Protein AF-A0A3D5Y6K0-F1 (afdb_monomer)

Structure (mmCIF, N/CA/C/O backbone):
data_AF-A0A3D5Y6K0-F1
#
_entry.id   AF-A0A3D5Y6K0-F1
#
loop_
_atom_site.group_PDB
_atom_site.id
_atom_site.type_symbol
_atom_site.label_atom_id
_atom_site.label_alt_id
_atom_site.label_comp_id
_atom_site.label_asym_id
_atom_site.label_entity_id
_atom_site.label_seq_id
_atom_site.pdbx_PDB_ins_code
_atom_site.Cartn_x
_atom_site.Cartn_y
_atom_site.Cartn_z
_atom_site.occupancy
_atom_site.B_iso_or_equiv
_atom_site.auth_seq_id
_atom_site.auth_comp_id
_atom_site.auth_asym_id
_atom_site.auth_atom_id
_atom_site.pdbx_PDB_model_num
ATOM 1 N N . MET A 1 1 ? 0.115 -6.697 17.356 1.00 50.34 1 MET A N 1
ATOM 2 C CA . MET A 1 1 ? 1.087 -5.634 17.021 1.00 50.34 1 MET A CA 1
ATOM 3 C C . ME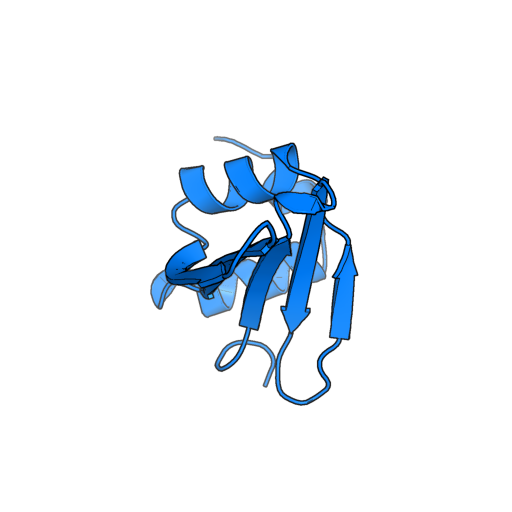T A 1 1 ? 1.202 -5.517 15.496 1.00 50.34 1 MET A C 1
ATOM 5 O O . MET A 1 1 ? 2.150 -6.030 14.929 1.00 50.34 1 MET A O 1
ATOM 9 N N . TYR A 1 2 ? 0.220 -4.901 14.823 1.00 50.50 2 TYR A N 1
ATOM 10 C CA . TYR A 1 2 ? 0.150 -4.831 13.344 1.00 50.50 2 TYR A CA 1
ATOM 11 C C . TYR A 1 2 ? 0.499 -3.443 12.762 1.00 50.50 2 TYR A C 1
ATOM 13 O O . TYR A 1 2 ? 0.334 -3.239 11.570 1.00 50.50 2 TYR A O 1
ATOM 21 N N . GLY A 1 3 ? 0.935 -2.483 13.593 1.00 48.12 3 GLY A N 1
ATOM 22 C CA . GLY A 1 3 ? 1.034 -1.068 13.192 1.00 48.12 3 GLY A CA 1
ATOM 23 C C . GLY A 1 3 ? 2.439 -0.463 13.121 1.00 48.12 3 GLY A C 1
ATOM 24 O O . GLY A 1 3 ? 2.621 0.483 12.374 1.00 48.12 3 GLY A O 1
ATOM 25 N N . LYS A 1 4 ? 3.437 -0.984 13.853 1.00 59.66 4 LYS A N 1
ATOM 26 C CA . LYS A 1 4 ? 4.759 -0.325 13.927 1.00 59.66 4 LYS A CA 1
ATOM 27 C C . LYS A 1 4 ? 5.654 -0.537 12.698 1.00 59.66 4 LYS A C 1
ATOM 29 O O . LYS A 1 4 ? 6.522 0.288 12.469 1.00 59.66 4 LYS A O 1
ATOM 34 N N . ASN A 1 5 ? 5.431 -1.608 11.931 1.00 68.75 5 ASN A N 1
ATOM 35 C CA . ASN A 1 5 ? 6.291 -2.017 10.811 1.00 68.75 5 ASN A CA 1
ATOM 36 C C . ASN A 1 5 ? 5.436 -2.407 9.596 1.00 68.75 5 ASN A C 1
ATOM 38 O O . ASN A 1 5 ? 5.549 -3.525 9.096 1.00 68.75 5 ASN A O 1
ATOM 42 N N . ALA A 1 6 ? 4.458 -1.581 9.236 1.00 77.25 6 ALA A N 1
ATOM 43 C CA . ALA A 1 6 ? 3.702 -1.808 8.014 1.00 77.25 6 ALA A CA 1
ATOM 44 C C . ALA A 1 6 ? 4.219 -0.874 6.920 1.00 77.25 6 ALA A C 1
ATOM 46 O O . ALA A 1 6 ? 4.352 0.331 7.138 1.00 77.25 6 ALA A O 1
ATOM 47 N N . GLU A 1 7 ? 4.536 -1.470 5.780 1.00 86.25 7 GLU A N 1
ATOM 48 C CA . GLU A 1 7 ? 5.203 -0.833 4.650 1.00 86.25 7 GLU A CA 1
ATOM 49 C C . GLU A 1 7 ? 4.507 -1.253 3.356 1.00 86.25 7 GLU A C 1
ATOM 51 O O . GLU A 1 7 ? 4.053 -2.391 3.225 1.00 86.25 7 GLU A O 1
ATOM 56 N N . VAL A 1 8 ? 4.392 -0.326 2.414 1.00 87.56 8 VAL A N 1
ATOM 57 C CA . VAL A 1 8 ? 3.945 -0.605 1.052 1.00 87.56 8 VAL A CA 1
ATOM 58 C C . VAL A 1 8 ? 5.160 -0.525 0.150 1.00 87.56 8 VAL A C 1
ATOM 60 O O . VAL A 1 8 ? 5.815 0.508 0.085 1.00 87.56 8 VAL A O 1
ATOM 63 N N . VAL A 1 9 ? 5.458 -1.614 -0.540 1.00 89.00 9 VAL A N 1
ATOM 64 C CA . VAL A 1 9 ? 6.523 -1.684 -1.536 1.00 89.00 9 VAL A CA 1
ATOM 65 C C . VAL A 1 9 ? 5.874 -1.703 -2.910 1.00 89.00 9 VAL A C 1
ATOM 67 O O . VAL A 1 9 ? 5.012 -2.541 -3.178 1.00 89.00 9 VAL A O 1
ATOM 70 N N . ILE A 1 10 ? 6.286 -0.771 -3.758 1.00 89.62 10 ILE A N 1
ATOM 71 C CA . ILE A 1 10 ? 5.912 -0.687 -5.164 1.00 89.62 10 ILE A CA 1
ATOM 72 C C . ILE A 1 10 ? 7.146 -1.061 -5.978 1.00 89.62 10 ILE A C 1
ATOM 74 O O . ILE A 1 10 ? 8.162 -0.370 -5.908 1.00 89.62 10 ILE A O 1
ATOM 78 N N . ASP A 1 11 ? 7.059 -2.141 -6.741 1.00 88.19 11 ASP A N 1
ATOM 79 C CA . ASP A 1 11 ? 8.038 -2.500 -7.763 1.00 88.19 11 ASP A CA 1
ATOM 80 C C . ASP A 1 11 ? 7.541 -1.932 -9.096 1.00 88.19 11 ASP A C 1
ATOM 82 O O . ASP A 1 11 ? 6.655 -2.495 -9.739 1.00 88.19 11 ASP A O 1
ATOM 86 N N . ILE A 1 12 ? 8.070 -0.768 -9.477 1.00 85.25 12 ILE A N 1
ATOM 87 C CA . ILE A 1 12 ? 7.636 -0.031 -10.672 1.00 85.25 12 ILE A CA 1
ATOM 88 C C . ILE A 1 12 ? 8.066 -0.776 -11.934 1.00 85.25 12 ILE A C 1
ATOM 90 O O . ILE A 1 12 ? 7.330 -0.803 -12.917 1.00 85.25 12 ILE A O 1
ATOM 94 N N . SER A 1 13 ? 9.218 -1.445 -11.890 1.00 85.25 13 SER A N 1
ATOM 95 C CA . SER A 1 13 ? 9.707 -2.257 -13.004 1.00 85.25 13 SER A CA 1
ATOM 96 C C . SER A 1 13 ? 8.834 -3.484 -13.281 1.00 85.25 13 SER A C 1
ATOM 98 O O . SER A 1 13 ? 8.829 -3.969 -14.414 1.00 85.25 13 SER A O 1
ATOM 100 N N . LYS A 1 14 ? 8.109 -3.998 -12.277 1.00 84.88 14 LYS A N 1
ATOM 101 C CA . LYS A 1 14 ? 7.188 -5.141 -12.418 1.00 84.88 14 LYS A CA 1
ATOM 102 C C . LYS A 1 14 ? 5.704 -4.778 -12.385 1.00 84.88 14 LYS A C 1
ATOM 104 O O . LYS A 1 14 ? 4.877 -5.663 -12.577 1.00 84.88 14 LYS A O 1
ATOM 109 N N . GLU A 1 15 ? 5.372 -3.510 -12.161 1.00 86.44 15 GLU A N 1
ATOM 110 C CA . GLU A 1 15 ? 4.000 -3.035 -11.946 1.00 86.44 15 GLU A CA 1
ATOM 111 C C . GLU A 1 15 ? 3.293 -3.753 -10.773 1.00 86.44 15 GLU A C 1
ATOM 113 O O . GLU A 1 15 ? 2.090 -4.023 -10.813 1.00 86.44 15 GLU A O 1
ATOM 118 N N . GLU A 1 16 ? 4.035 -4.068 -9.706 1.00 87.19 16 GLU A N 1
ATOM 119 C CA . GLU A 1 16 ? 3.520 -4.802 -8.544 1.00 87.19 16 GLU A CA 1
ATOM 120 C C . GLU A 1 16 ? 3.495 -3.936 -7.281 1.00 87.19 16 GLU A C 1
ATOM 122 O O . GLU A 1 16 ? 4.477 -3.286 -6.925 1.00 87.19 16 GLU A O 1
ATOM 127 N N . CYS A 1 17 ? 2.382 -3.988 -6.543 1.00 87.81 17 CYS A N 1
ATOM 128 C CA . CYS A 1 17 ? 2.224 -3.288 -5.270 1.00 87.81 17 CYS A CA 1
ATOM 129 C C . CYS A 1 17 ? 1.937 -4.277 -4.136 1.00 87.81 17 CYS A C 1
ATOM 131 O O . CYS A 1 17 ? 1.010 -5.094 -4.197 1.00 87.81 17 CYS A O 1
ATOM 133 N N . HIS A 1 18 ? 2.699 -4.176 -3.051 1.00 88.06 18 HIS A N 1
ATOM 134 C CA . HIS A 1 18 ? 2.600 -5.079 -1.911 1.00 88.06 18 HIS A CA 1
ATOM 135 C C . HIS A 1 18 ? 2.569 -4.321 -0.592 1.00 88.06 18 HIS A C 1
ATOM 137 O O . HIS A 1 18 ? 3.487 -3.578 -0.271 1.00 88.06 18 HIS A O 1
ATOM 143 N N . LEU A 1 19 ? 1.542 -4.569 0.217 1.00 85.06 19 LEU A N 1
ATOM 144 C CA . LEU A 1 19 ? 1.477 -4.134 1.608 1.00 85.06 19 LEU A CA 1
ATOM 145 C C . LEU A 1 19 ? 1.978 -5.257 2.515 1.00 85.06 19 LEU A C 1
ATOM 147 O O . LEU A 1 19 ? 1.391 -6.340 2.555 1.00 85.06 19 LEU A O 1
ATOM 151 N N . PHE A 1 20 ? 3.027 -4.980 3.280 1.00 85.12 20 PHE A N 1
ATOM 152 C CA . PHE A 1 20 ? 3.560 -5.859 4.309 1.00 85.12 20 PHE A CA 1
ATOM 153 C C . PHE A 1 20 ? 3.110 -5.379 5.683 1.00 85.12 20 PHE A C 1
ATOM 155 O O . PHE A 1 20 ? 3.226 -4.202 6.011 1.00 85.12 20 PHE A O 1
ATOM 162 N N . LEU A 1 21 ? 2.592 -6.295 6.503 1.00 78.00 21 LEU A N 1
ATOM 163 C CA . LEU A 1 21 ? 2.039 -5.967 7.817 1.00 78.00 21 LEU A CA 1
ATOM 164 C C . LEU A 1 21 ? 2.811 -6.628 8.956 1.00 78.00 21 LEU A C 1
ATOM 166 O O . LEU A 1 21 ? 2.640 -7.817 9.239 1.00 78.00 21 LEU A O 1
ATOM 170 N N . GLY A 1 22 ? 3.579 -5.821 9.690 1.00 68.75 22 GLY A N 1
ATOM 171 C CA . GLY A 1 22 ? 4.213 -6.234 10.938 1.00 68.75 22 GLY A CA 1
ATOM 172 C C . GLY A 1 22 ? 5.275 -7.327 10.768 1.00 68.75 22 GLY A C 1
ATOM 173 O O . GLY A 1 22 ? 5.747 -7.622 9.677 1.00 68.75 22 GLY A O 1
ATOM 174 N N . ILE A 1 23 ? 5.650 -7.953 11.888 1.00 61.66 23 ILE A N 1
ATOM 175 C CA . ILE A 1 23 ? 6.785 -8.895 11.970 1.00 61.66 23 ILE A CA 1
ATOM 176 C C . ILE A 1 23 ? 6.532 -10.178 11.158 1.00 61.66 23 ILE A C 1
ATOM 178 O O . ILE A 1 23 ? 7.463 -10.765 10.619 1.00 61.66 23 ILE A O 1
ATOM 182 N N . ASN A 1 24 ? 5.266 -10.583 11.017 1.00 63.88 24 ASN A N 1
ATOM 183 C CA . ASN A 1 24 ? 4.890 -11.770 10.247 1.00 63.88 24 ASN A CA 1
ATOM 184 C C . ASN A 1 24 ? 4.948 -11.551 8.729 1.00 63.88 24 ASN A C 1
ATOM 186 O O . ASN A 1 24 ? 4.669 -12.495 7.994 1.00 63.88 24 ASN A O 1
ATOM 190 N N . ARG A 1 25 ? 5.260 -10.326 8.266 1.00 66.75 25 ARG A N 1
ATOM 191 C CA . ARG A 1 25 ? 5.299 -9.941 6.847 1.00 66.75 25 ARG A CA 1
ATOM 192 C C . ARG A 1 25 ? 4.100 -10.482 6.071 1.00 66.75 25 ARG A C 1
ATOM 194 O O . ARG A 1 25 ? 4.251 -11.011 4.976 1.00 66.75 25 ARG A O 1
ATOM 201 N N . THR A 1 26 ? 2.901 -10.380 6.652 1.00 73.56 26 THR A N 1
ATOM 202 C CA . THR A 1 26 ? 1.686 -10.734 5.918 1.00 73.56 26 THR A CA 1
ATOM 203 C C . THR A 1 26 ? 1.621 -9.832 4.698 1.00 73.56 26 THR A C 1
ATOM 205 O O . THR A 1 26 ? 1.486 -8.619 4.850 1.00 73.56 26 THR A O 1
ATOM 208 N N . GLN A 1 27 ? 1.779 -10.438 3.525 1.00 79.94 27 GLN A N 1
ATOM 209 C CA . GLN A 1 27 ? 1.793 -9.754 2.246 1.00 79.94 27 GLN A CA 1
ATOM 210 C C . GLN A 1 27 ? 0.371 -9.691 1.707 1.00 79.94 27 GLN A C 1
ATOM 212 O O . GLN A 1 27 ? -0.339 -10.697 1.646 1.00 79.94 27 GLN A O 1
ATOM 217 N N . ILE A 1 28 ? -0.038 -8.495 1.314 1.00 82.88 28 ILE A N 1
ATOM 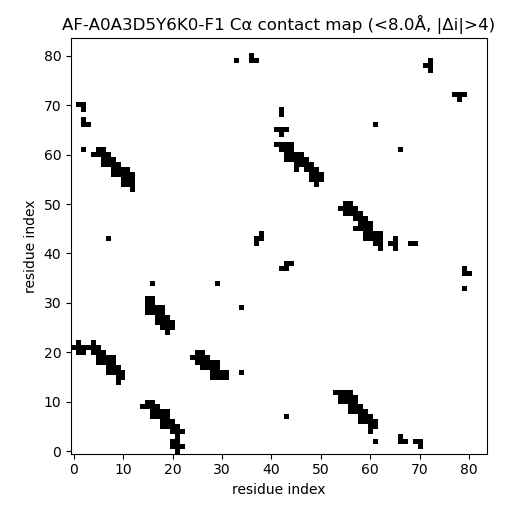218 C CA . ILE A 1 28 ? -1.299 -8.246 0.635 1.00 82.88 28 ILE A CA 1
ATOM 219 C C . ILE A 1 28 ? -0.958 -7.576 -0.686 1.00 82.88 28 ILE A C 1
ATOM 221 O O . ILE A 1 28 ? -0.380 -6.491 -0.693 1.00 82.88 28 ILE A O 1
ATOM 225 N N . SER A 1 29 ? -1.320 -8.213 -1.797 1.00 85.12 29 SER A N 1
ATOM 226 C CA . SER A 1 29 ? -1.259 -7.560 -3.102 1.00 85.12 29 SER A CA 1
ATOM 227 C C . SER A 1 29 ? -2.289 -6.438 -3.150 1.00 85.12 29 SER A C 1
ATOM 229 O O . SER A 1 29 ? -3.457 -6.640 -2.793 1.00 85.12 29 SER A O 1
ATOM 231 N N . LEU A 1 30 ? -1.824 -5.268 -3.562 1.00 84.06 30 LEU A N 1
ATOM 232 C CA . LEU A 1 30 ? -2.629 -4.085 -3.801 1.00 84.06 30 LEU A CA 1
ATOM 233 C C . LEU A 1 30 ? -2.592 -3.750 -5.288 1.00 84.06 30 LEU A C 1
ATOM 235 O O . LEU A 1 30 ? -1.653 -4.096 -5.999 1.00 84.06 30 LEU A O 1
ATOM 239 N N . SER A 1 31 ? -3.620 -3.053 -5.736 1.00 86.69 31 SER A N 1
ATOM 240 C CA . SER A 1 31 ? -3.660 -2.412 -7.049 1.00 86.69 31 SER A CA 1
ATOM 241 C C . SER A 1 31 ? -3.023 -1.019 -6.956 1.00 86.69 31 SER A C 1
ATOM 243 O O . SER A 1 31 ? -3.047 -0.413 -5.883 1.00 86.69 31 SER A O 1
ATOM 245 N N . TYR A 1 32 ? -2.517 -0.461 -8.061 1.00 85.06 32 TYR A N 1
ATOM 246 C CA . 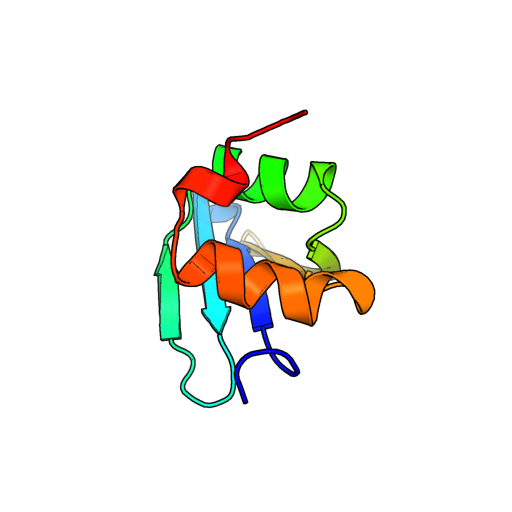TYR A 1 32 ? -2.024 0.927 -8.073 1.00 85.06 32 TYR A CA 1
ATOM 247 C C . TYR A 1 32 ? -3.081 1.934 -7.600 1.00 85.06 32 TYR A C 1
ATOM 249 O O . TYR A 1 32 ? -2.757 2.797 -6.793 1.00 85.06 32 TYR A O 1
ATOM 257 N N . ASP A 1 33 ? -4.351 1.773 -7.989 1.00 86.06 33 ASP A N 1
ATOM 258 C CA . ASP A 1 33 ? -5.452 2.615 -7.494 1.00 86.06 33 ASP A CA 1
ATOM 259 C C . ASP A 1 33 ? -5.626 2.552 -5.967 1.00 86.06 33 ASP A C 1
ATOM 261 O O . ASP A 1 33 ? -5.938 3.554 -5.323 1.00 86.06 33 ASP A O 1
ATOM 265 N N . GLU A 1 34 ? -5.418 1.378 -5.357 1.00 84.50 34 GLU A N 1
ATOM 266 C CA . GLU A 1 34 ? -5.498 1.224 -3.899 1.00 84.50 34 GLU A CA 1
ATOM 267 C C . GLU A 1 34 ? -4.333 1.942 -3.213 1.00 84.50 34 GLU A C 1
ATOM 269 O O . GLU A 1 34 ? -4.522 2.559 -2.165 1.00 84.50 34 GLU A O 1
ATOM 274 N N . VAL A 1 35 ? -3.141 1.894 -3.811 1.00 85.62 35 VAL A N 1
ATOM 275 C CA . VAL A 1 35 ? -1.965 2.617 -3.319 1.00 85.62 35 VAL A CA 1
ATOM 276 C C . VAL A 1 35 ? -2.143 4.125 -3.462 1.00 85.62 35 VAL A C 1
ATOM 278 O O . VAL A 1 35 ? -1.897 4.855 -2.505 1.00 85.62 35 VAL A O 1
ATOM 2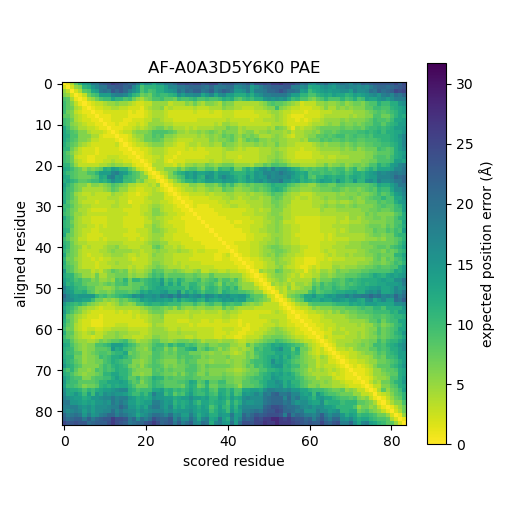81 N N . ASP A 1 36 ? -2.651 4.596 -4.596 1.00 86.19 36 ASP A N 1
ATOM 282 C CA . ASP A 1 36 ? -2.953 6.011 -4.815 1.00 86.19 36 ASP A CA 1
ATOM 283 C C . ASP A 1 36 ? -4.004 6.514 -3.812 1.00 86.19 36 ASP A C 1
ATOM 285 O O . ASP A 1 36 ? -3.859 7.580 -3.214 1.00 86.19 36 ASP A O 1
ATOM 289 N N . CYS A 1 37 ? -5.020 5.696 -3.510 1.00 84.44 37 CYS A N 1
ATOM 290 C CA . CYS A 1 37 ? -5.970 5.987 -2.438 1.00 84.44 37 CYS A CA 1
ATOM 291 C C . CYS A 1 37 ? -5.286 6.091 -1.068 1.00 84.44 37 CYS A C 1
ATOM 293 O O . CYS A 1 37 ? -5.615 6.996 -0.300 1.00 84.44 37 CYS A O 1
ATOM 295 N N . LEU A 1 38 ? -4.347 5.197 -0.745 1.00 85.12 38 LEU A N 1
ATOM 296 C CA . LEU A 1 38 ? -3.593 5.250 0.513 1.00 85.12 38 LEU A CA 1
ATOM 297 C C . LEU A 1 38 ? -2.752 6.533 0.619 1.00 85.12 38 LEU A C 1
ATOM 299 O O . LEU A 1 38 ? -2.714 7.135 1.692 1.00 85.12 38 LEU A O 1
ATOM 303 N N . ILE A 1 39 ? -2.123 6.966 -0.476 1.00 86.62 39 ILE A N 1
ATOM 304 C CA . ILE A 1 39 ? -1.330 8.203 -0.538 1.00 86.62 39 ILE A CA 1
ATOM 305 C C . ILE A 1 39 ? -2.242 9.426 -0.380 1.00 86.62 39 ILE A C 1
ATOM 307 O O . ILE A 1 39 ? -2.019 10.251 0.502 1.00 86.62 39 ILE A O 1
ATOM 311 N N . ASN A 1 40 ? -3.317 9.513 -1.170 1.00 86.00 40 ASN A N 1
A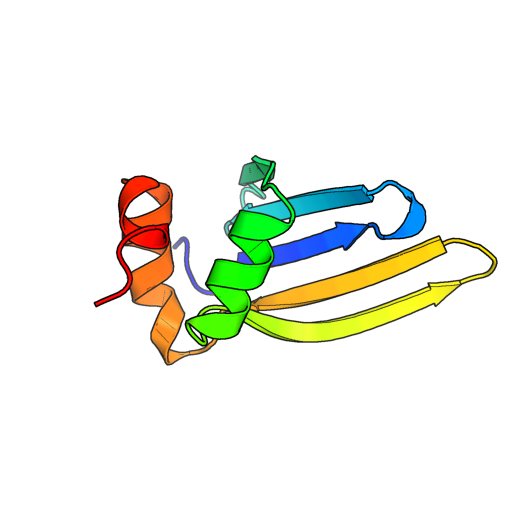TOM 312 C CA . ASN A 1 40 ? -4.261 10.637 -1.136 1.00 86.00 40 ASN A CA 1
ATOM 313 C C . ASN A 1 40 ? -4.964 10.807 0.217 1.00 86.00 40 ASN A C 1
ATOM 315 O O . ASN A 1 40 ? -5.380 11.909 0.560 1.00 86.00 40 ASN A O 1
ATOM 319 N N . ASN A 1 41 ? -5.134 9.720 0.972 1.00 82.12 41 ASN A N 1
ATOM 320 C CA . ASN A 1 41 ? -5.726 9.749 2.310 1.00 82.12 41 ASN A CA 1
ATOM 321 C C . ASN A 1 41 ? -4.692 9.965 3.430 1.00 82.12 41 ASN A C 1
ATOM 323 O O . ASN A 1 41 ? -5.045 9.803 4.605 1.00 82.12 41 ASN A O 1
ATOM 327 N N . GLU A 1 42 ? -3.435 10.263 3.077 1.00 85.06 42 GLU A N 1
ATOM 328 C CA . GLU A 1 42 ? -2.307 10.456 3.999 1.00 85.06 42 GLU A CA 1
ATOM 329 C C . GLU A 1 42 ? -2.098 9.242 4.928 1.00 85.06 42 GLU A C 1
ATOM 331 O O . GLU A 1 42 ? -1.686 9.355 6.089 1.00 85.06 42 GLU A O 1
ATOM 336 N N . ILE A 1 43 ? -2.425 8.046 4.421 1.00 84.56 43 ILE A N 1
ATOM 337 C CA . ILE A 1 43 ? -2.299 6.780 5.151 1.00 84.56 43 ILE A CA 1
ATOM 338 C C . ILE A 1 43 ? -0.865 6.272 5.095 1.00 84.56 43 ILE A C 1
ATOM 340 O O . ILE A 1 43 ? -0.340 5.795 6.105 1.00 84.56 43 ILE A O 1
ATOM 344 N N . ILE A 1 44 ? -0.247 6.393 3.923 1.00 86.69 44 ILE A N 1
ATOM 345 C CA . ILE A 1 44 ? 1.154 6.063 3.692 1.00 86.69 44 ILE A CA 1
ATOM 346 C C . ILE A 1 44 ? 1.913 7.293 3.196 1.00 86.69 44 ILE A C 1
ATOM 348 O O . ILE A 1 44 ? 1.366 8.117 2.468 1.00 86.69 44 ILE A O 1
ATOM 352 N N . GLU A 1 45 ? 3.181 7.392 3.571 1.00 88.94 45 GLU A N 1
ATOM 353 C CA . GLU A 1 45 ? 4.126 8.407 3.107 1.00 88.94 45 GLU A CA 1
ATOM 354 C C . GLU A 1 45 ? 5.365 7.722 2.523 1.00 88.94 45 GLU A C 1
ATOM 356 O O . GLU A 1 45 ? 5.727 6.622 2.949 1.00 88.94 45 GLU A O 1
ATOM 361 N N . LEU A 1 46 ? 6.003 8.352 1.536 1.00 89.44 46 LEU A N 1
ATOM 362 C CA . LEU A 1 46 ? 7.228 7.826 0.939 1.00 89.44 46 LEU A CA 1
ATOM 363 C C . LEU A 1 46 ? 8.341 7.819 1.996 1.00 89.44 46 LEU A C 1
ATOM 365 O O . LEU A 1 46 ? 8.667 8.864 2.554 1.00 89.44 46 LEU A O 1
ATOM 369 N N . ASP A 1 47 ? 8.917 6.649 2.260 1.00 88.19 47 ASP A N 1
ATOM 370 C CA . ASP A 1 47 ? 10.028 6.491 3.202 1.00 88.19 47 ASP A CA 1
ATOM 371 C C . ASP A 1 47 ? 11.364 6.459 2.458 1.00 88.19 47 ASP A C 1
ATOM 373 O O . ASP A 1 47 ? 12.284 7.217 2.763 1.00 88.19 47 ASP A O 1
ATOM 377 N N . SER A 1 48 ? 11.459 5.603 1.441 1.00 86.06 48 SER A N 1
ATOM 378 C CA . SER A 1 48 ? 12.678 5.407 0.665 1.00 86.06 48 SER A CA 1
ATOM 379 C C . SER A 1 48 ? 12.367 4.937 -0.754 1.00 86.06 48 SER A C 1
ATOM 381 O O . SER A 1 48 ? 11.310 4.386 -1.040 1.00 86.06 48 SER A O 1
ATOM 383 N N . GLY A 1 49 ? 13.291 5.184 -1.675 1.00 86.19 49 GLY A N 1
ATOM 384 C CA . GLY A 1 49 ? 13.213 4.707 -3.051 1.00 86.19 49 GLY A CA 1
ATOM 385 C C . GLY A 1 49 ? 14.585 4.237 -3.501 1.00 86.19 49 GLY A C 1
ATOM 386 O O . GLY A 1 49 ? 15.607 4.735 -3.027 1.00 86.19 49 GLY A O 1
ATOM 387 N N . SER A 1 50 ? 14.621 3.247 -4.378 1.00 84.00 50 SER A N 1
ATOM 388 C CA . SER A 1 50 ? 15.847 2.739 -4.984 1.00 84.00 50 SER A CA 1
ATOM 389 C C . SER A 1 50 ? 15.646 2.638 -6.483 1.00 84.00 50 SER A C 1
ATOM 391 O O . SER A 1 50 ? 14.627 2.135 -6.944 1.00 84.00 50 SER A O 1
ATOM 393 N N . ASN A 1 51 ? 16.617 3.149 -7.228 1.00 83.69 51 ASN A N 1
ATOM 394 C CA . ASN A 1 51 ? 16.681 3.039 -8.676 1.00 83.69 51 ASN A CA 1
ATOM 395 C C . ASN A 1 51 ? 18.070 2.484 -9.005 1.00 83.69 51 ASN A C 1
ATOM 397 O O . ASN A 1 51 ? 19.040 3.229 -9.149 1.00 83.69 51 ASN A O 1
ATOM 401 N N . GLU A 1 52 ? 18.173 1.158 -8.970 1.00 79.94 52 GLU A N 1
ATOM 402 C CA . GLU A 1 52 ? 19.351 0.425 -9.440 1.00 79.94 52 GLU A CA 1
ATOM 403 C C . GLU A 1 52 ? 19.142 0.083 -10.920 1.00 79.94 52 GLU A C 1
ATOM 405 O O . GLU A 1 52 ? 18.004 0.044 -11.365 1.00 79.94 52 GLU A O 1
ATOM 410 N N . GLU A 1 53 ? 20.206 -0.121 -11.704 1.00 73.00 53 GLU A N 1
ATOM 411 C CA . GLU A 1 53 ? 20.167 -0.258 -13.176 1.00 73.00 53 GLU A CA 1
ATOM 412 C C . GLU A 1 53 ? 18.978 -1.093 -13.722 1.00 73.00 53 GLU A C 1
ATOM 414 O O . GLU A 1 53 ? 19.054 -2.314 -13.848 1.00 73.00 53 GLU A O 1
ATOM 419 N N . GLY A 1 54 ? 17.874 -0.418 -14.080 1.00 74.62 54 GLY A N 1
ATOM 420 C CA . GLY A 1 54 ? 16.654 -1.023 -14.642 1.00 74.62 54 GLY A CA 1
ATOM 421 C C . GLY A 1 54 ? 15.616 -1.538 -13.630 1.00 74.62 54 GLY A C 1
ATOM 422 O O . GLY A 1 54 ? 14.575 -2.059 -14.038 1.00 74.62 54 GLY A O 1
ATOM 423 N N . HIS A 1 55 ? 15.860 -1.384 -12.331 1.00 83.00 55 HIS A N 1
ATOM 424 C CA . HIS A 1 55 ? 14.972 -1.794 -11.250 1.00 83.00 55 HIS A CA 1
ATOM 425 C C . HIS A 1 55 ? 14.621 -0.605 -10.351 1.00 83.00 55 HIS A C 1
ATOM 427 O O . HIS A 1 55 ? 15.428 -0.169 -9.525 1.00 83.00 55 HIS A O 1
ATOM 433 N N . GLU A 1 56 ? 13.400 -0.094 -10.505 1.00 88.44 56 GLU A N 1
ATOM 434 C CA . GLU A 1 56 ? 12.883 0.990 -9.678 1.00 88.44 56 GLU A CA 1
ATOM 435 C C . GLU A 1 56 ? 11.894 0.454 -8.641 1.00 88.44 56 GLU A C 1
ATOM 437 O O . GLU A 1 56 ? 10.872 -0.152 -8.971 1.00 88.44 56 GLU A O 1
ATOM 442 N N . THR A 1 57 ? 12.202 0.705 -7.372 1.00 89.81 57 THR A N 1
ATOM 443 C CA . THR A 1 57 ? 11.389 0.291 -6.231 1.00 89.81 57 THR A CA 1
ATOM 444 C C . THR A 1 57 ? 11.121 1.493 -5.334 1.00 89.81 57 THR A C 1
ATOM 446 O O . THR A 1 57 ? 12.039 2.240 -4.991 1.00 89.81 57 THR A O 1
ATOM 449 N N . GLN A 1 58 ? 9.879 1.663 -4.895 1.00 91.38 58 GLN A N 1
ATOM 450 C CA . GLN A 1 58 ? 9.494 2.675 -3.914 1.00 91.38 58 GLN A CA 1
ATOM 451 C C . GLN A 1 58 ? 8.934 2.005 -2.665 1.00 91.38 58 GLN A C 1
ATOM 453 O O . GLN A 1 58 ? 8.127 1.082 -2.745 1.00 91.38 58 GLN A O 1
ATOM 458 N N . VAL A 1 59 ? 9.368 2.475 -1.503 1.00 89.31 59 VAL A N 1
ATOM 459 C CA . VAL A 1 59 ? 8.948 1.983 -0.196 1.00 89.31 59 VAL A CA 1
ATOM 460 C C . VAL A 1 59 ? 8.254 3.117 0.538 1.00 89.31 59 VAL A C 1
ATOM 462 O O . VAL A 1 59 ? 8.815 4.187 0.774 1.00 89.31 59 VAL A O 1
ATOM 465 N N . TYR A 1 60 ? 7.017 2.859 0.920 1.00 89.62 60 TYR A N 1
ATOM 466 C CA . TYR A 1 60 ? 6.181 3.757 1.689 1.00 89.62 60 TYR A CA 1
ATOM 467 C C . TYR A 1 60 ? 5.964 3.172 3.076 1.00 89.62 60 TYR A C 1
ATOM 469 O O . TYR A 1 60 ? 5.765 1.968 3.235 1.00 89.62 60 TYR A O 1
ATOM 477 N N . ARG A 1 61 ? 5.938 4.028 4.091 1.00 87.75 61 ARG A N 1
ATOM 478 C CA . ARG A 1 61 ? 5.599 3.649 5.464 1.00 87.75 61 ARG A CA 1
ATOM 479 C C . ARG A 1 61 ? 4.237 4.193 5.847 1.00 87.75 61 ARG A C 1
ATOM 481 O O . ARG A 1 61 ? 3.774 5.178 5.280 1.00 87.75 61 ARG A O 1
ATOM 488 N N . LEU A 1 62 ? 3.607 3.591 6.849 1.00 85.19 62 LEU A N 1
ATOM 489 C CA . LEU A 1 62 ? 2.433 4.204 7.467 1.00 85.19 62 LEU A CA 1
ATOM 490 C C . LEU A 1 62 ? 2.797 5.497 8.190 1.00 85.19 62 LEU A C 1
ATOM 492 O O . LEU A 1 62 ? 3.758 5.529 8.962 1.00 85.19 62 LEU A O 1
ATOM 496 N N . THR A 1 63 ? 1.948 6.506 8.028 1.00 82.38 63 THR A N 1
ATOM 497 C CA . THR A 1 63 ? 2.005 7.719 8.847 1.00 82.38 63 THR A CA 1
ATOM 498 C C . THR A 1 63 ? 1.617 7.394 10.295 1.00 82.38 63 THR A C 1
ATOM 500 O O . THR A 1 63 ? 0.855 6.453 10.558 1.00 82.38 63 THR A O 1
ATOM 503 N N . GLU A 1 64 ? 2.111 8.169 11.268 1.00 76.56 64 GLU A N 1
ATOM 504 C CA . GLU A 1 64 ? 1.809 7.948 12.696 1.00 76.56 64 GLU A CA 1
ATOM 505 C C . GLU A 1 64 ? 0.297 7.938 12.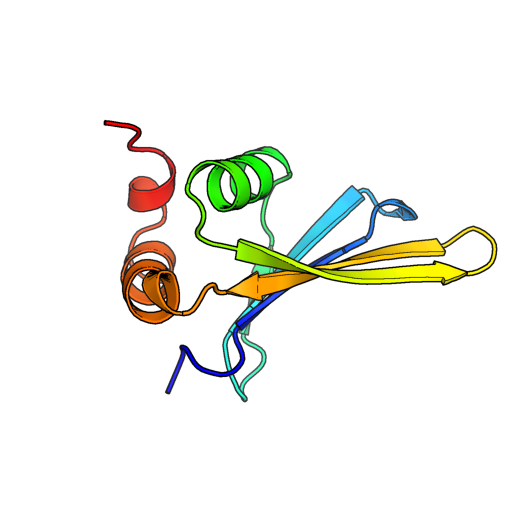978 1.00 76.56 64 GLU A C 1
ATOM 507 O O . GLU A 1 64 ? -0.195 7.090 13.723 1.00 76.56 64 GLU A O 1
ATOM 512 N N . ASN A 1 65 ? -0.454 8.816 12.308 1.00 71.81 65 ASN A N 1
ATOM 513 C CA . ASN A 1 65 ? -1.906 8.943 12.455 1.00 71.81 65 ASN A CA 1
ATOM 514 C C . ASN A 1 65 ? -2.681 7.744 11.863 1.00 71.81 65 ASN A C 1
ATOM 516 O O . ASN A 1 65 ? -3.834 7.476 12.203 1.00 71.81 65 ASN A O 1
ATOM 520 N N . SER A 1 66 ? -2.044 6.977 10.980 1.00 75.62 66 SER A N 1
ATOM 521 C CA . SER A 1 66 ? -2.713 5.959 10.169 1.00 75.62 66 SER A CA 1
ATOM 522 C C . SER A 1 66 ? -2.447 4.526 10.616 1.00 75.62 66 SER A C 1
ATOM 524 O O . SER A 1 66 ? -3.110 3.597 10.145 1.00 75.62 66 SER A O 1
ATOM 526 N N . GLN A 1 67 ? -1.575 4.327 11.607 1.00 71.50 67 GLN A N 1
ATOM 527 C CA . GLN A 1 67 ? -1.337 3.021 12.234 1.00 71.50 67 GLN A CA 1
ATOM 528 C C . GLN A 1 67 ? -2.599 2.414 12.876 1.00 71.50 67 GLN A C 1
ATOM 530 O O . GLN A 1 67 ? -2.711 1.189 13.013 1.00 71.50 67 GLN A O 1
ATOM 535 N N . GLU A 1 68 ? -3.568 3.246 13.269 1.00 69.75 68 GLU A N 1
ATOM 536 C CA . GLU A 1 68 ? -4.876 2.788 13.748 1.00 69.75 68 GLU A CA 1
ATOM 537 C C . GLU A 1 68 ? -5.851 2.516 12.594 1.00 69.75 68 GLU A C 1
ATOM 539 O O . GLU A 1 68 ? -6.526 1.481 12.594 1.00 69.75 68 GLU A O 1
ATOM 544 N N . ARG A 1 69 ? -5.851 3.376 11.564 1.00 71.25 69 ARG A N 1
ATOM 545 C CA . ARG A 1 69 ? -6.711 3.261 10.372 1.00 71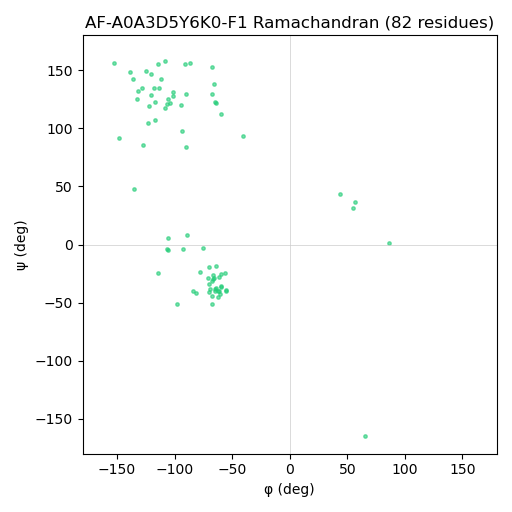.25 69 ARG A CA 1
ATOM 546 C C . ARG A 1 69 ? -6.387 2.020 9.543 1.00 71.25 69 ARG A C 1
ATOM 548 O O . ARG A 1 69 ? -7.305 1.329 9.099 1.00 71.25 69 ARG A O 1
ATOM 555 N N . ILE A 1 70 ? -5.107 1.662 9.407 1.00 72.50 70 ILE A N 1
ATOM 556 C CA . ILE A 1 70 ? -4.690 0.497 8.614 1.00 72.50 70 ILE A CA 1
ATOM 557 C C . ILE A 1 70 ? -5.319 -0.798 9.142 1.00 72.50 70 ILE A C 1
ATOM 559 O O . ILE A 1 70 ? -5.728 -1.654 8.366 1.00 72.50 70 ILE A O 1
ATOM 563 N N . LYS A 1 71 ? -5.494 -0.936 10.466 1.00 70.12 71 LYS A N 1
ATOM 564 C CA . LYS A 1 71 ? -6.125 -2.124 11.065 1.00 70.12 71 LYS A CA 1
ATOM 565 C C . LYS A 1 71 ? -7.580 -2.265 10.627 1.00 70.12 71 LYS A C 1
ATOM 567 O O . LYS A 1 71 ? -8.042 -3.388 10.427 1.00 70.12 71 LYS A O 1
ATOM 572 N N . ALA A 1 72 ? -8.294 -1.147 10.502 1.00 69.75 72 ALA A N 1
ATOM 573 C CA . ALA A 1 72 ? -9.667 -1.129 10.013 1.00 69.75 72 ALA A CA 1
ATOM 574 C C . ALA A 1 72 ? -9.722 -1.466 8.516 1.00 69.75 72 ALA A C 1
ATOM 576 O O . ALA A 1 72 ? -10.550 -2.273 8.106 1.00 69.75 72 ALA A O 1
ATOM 577 N N . ILE A 1 73 ? -8.778 -0.936 7.737 1.00 68.94 73 ILE A N 1
ATOM 578 C CA . ILE A 1 73 ? -8.631 -1.184 6.298 1.00 68.94 73 ILE A CA 1
ATOM 579 C C . ILE A 1 73 ? -8.340 -2.660 5.993 1.00 68.94 73 ILE A C 1
ATOM 581 O O . ILE A 1 73 ? -8.986 -3.257 5.136 1.00 68.94 73 ILE A O 1
ATOM 585 N N . ILE A 1 74 ? -7.423 -3.286 6.733 1.00 67.25 74 ILE A N 1
ATOM 586 C CA . ILE A 1 74 ? -7.076 -4.707 6.560 1.00 67.25 74 ILE A CA 1
ATOM 587 C C . ILE A 1 74 ? -8.265 -5.603 6.906 1.00 67.25 74 ILE A C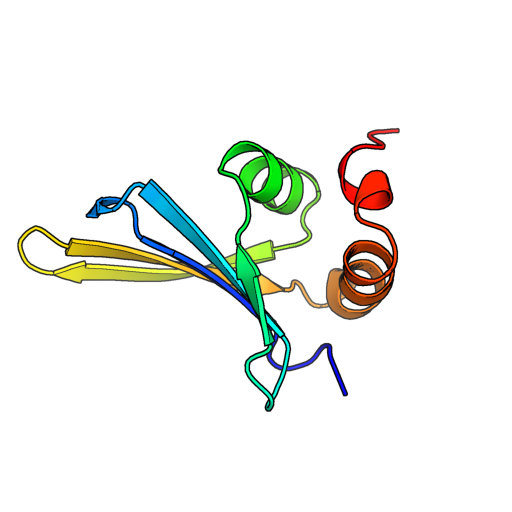 1
ATOM 589 O O . ILE A 1 74 ? -8.520 -6.597 6.230 1.00 67.25 74 ILE A O 1
ATOM 593 N N . LYS A 1 75 ? -9.008 -5.254 7.964 1.00 68.31 75 LYS A N 1
ATOM 594 C CA . LYS A 1 75 ? -10.216 -5.987 8.361 1.00 68.31 75 LYS A CA 1
ATOM 595 C C . LYS A 1 75 ? -11.378 -5.770 7.393 1.00 68.31 75 LYS A C 1
ATOM 597 O O . LYS A 1 75 ? -12.230 -6.647 7.283 1.00 68.31 75 LYS A O 1
ATOM 602 N N . ASN A 1 76 ? -11.439 -4.620 6.727 1.00 67.38 76 ASN A N 1
ATOM 603 C CA . ASN A 1 76 ? -12.516 -4.265 5.818 1.00 67.38 76 ASN A CA 1
ATOM 604 C C . ASN A 1 76 ? -12.002 -3.369 4.681 1.00 67.38 76 ASN A C 1
ATOM 606 O O . ASN A 1 76 ? -12.013 -2.143 4.785 1.00 67.38 76 ASN A O 1
ATOM 610 N N . LYS A 1 77 ? -11.604 -3.990 3.562 1.00 60.25 77 LYS A N 1
ATOM 611 C CA . LYS A 1 77 ? -11.050 -3.287 2.391 1.00 60.25 77 LYS A CA 1
ATOM 612 C C . LYS A 1 77 ? -11.976 -2.202 1.821 1.00 60.25 77 LYS A C 1
ATOM 614 O O . LYS A 1 77 ? -11.488 -1.243 1.239 1.00 60.25 77 LYS A O 1
ATOM 619 N N . LYS A 1 78 ? -13.299 -2.287 2.035 1.00 57.69 78 LYS A N 1
ATOM 620 C CA . LYS A 1 78 ? -14.257 -1.249 1.598 1.00 57.69 78 LYS A CA 1
ATOM 621 C C . LYS A 1 78 ? -14.047 0.110 2.280 1.00 57.69 78 LYS A C 1
ATOM 623 O O . LYS A 1 78 ? -14.513 1.115 1.755 1.00 57.69 78 LYS A O 1
ATOM 628 N N . VAL A 1 79 ? -13.337 0.147 3.410 1.00 59.47 79 VAL A N 1
ATOM 629 C CA . VAL A 1 79 ? -12.989 1.390 4.119 1.00 59.47 79 VAL A CA 1
ATOM 630 C C . VAL A 1 79 ? -12.034 2.264 3.297 1.00 59.47 79 VAL A C 1
ATOM 632 O O . VAL A 1 79 ? -12.109 3.480 3.411 1.00 59.47 79 VAL A O 1
ATOM 635 N N . LEU A 1 80 ? -11.195 1.682 2.427 1.00 54.41 80 LEU A N 1
ATOM 636 C CA . LEU A 1 80 ? -10.297 2.449 1.546 1.00 54.41 80 LEU A CA 1
ATOM 637 C C . LEU A 1 80 ? -11.032 3.262 0.481 1.00 54.41 80 LEU A C 1
ATOM 639 O O . 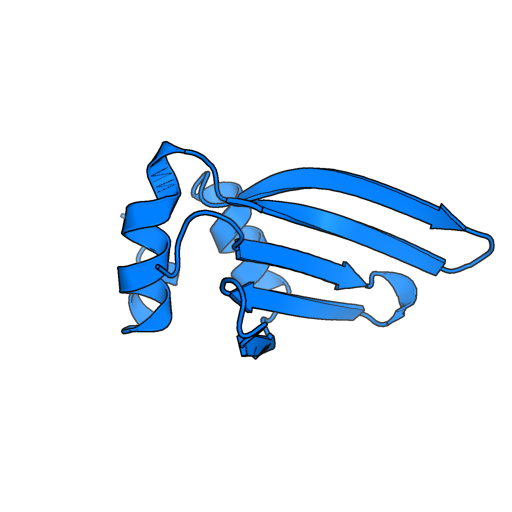LEU A 1 80 ? -10.551 4.306 0.063 1.00 54.41 80 LEU A O 1
ATOM 643 N N . LEU A 1 81 ? -12.182 2.761 0.033 1.00 51.94 81 LEU A N 1
ATOM 644 C CA . LEU A 1 81 ? -12.916 3.303 -1.112 1.00 51.94 81 LEU A CA 1
ATOM 645 C C . LEU A 1 81 ? -13.978 4.332 -0.709 1.00 51.94 81 LEU A C 1
ATOM 647 O O . LEU A 1 81 ? -14.637 4.905 -1.571 1.00 51.94 81 LEU A O 1
ATOM 651 N N . SER A 1 82 ? -14.169 4.557 0.591 1.00 45.06 82 SER A N 1
ATOM 652 C CA . SER A 1 82 ? -15.098 5.572 1.083 1.00 45.06 82 SER A CA 1
ATOM 653 C C . SER A 1 82 ? -14.339 6.889 1.224 1.00 45.06 82 SER A C 1
ATOM 655 O O . SER A 1 82 ? -13.838 7.207 2.297 1.00 45.06 82 SER A O 1
ATOM 657 N N . LYS A 1 83 ? -14.217 7.633 0.117 1.00 46.84 83 LYS A N 1
ATOM 658 C CA . LYS A 1 83 ? -14.053 9.088 0.207 1.00 46.84 83 LYS A CA 1
ATOM 659 C C . LYS A 1 83 ? -15.333 9.635 0.839 1.00 46.84 83 LYS A C 1
ATOM 661 O O . LYS A 1 83 ? -16.413 9.395 0.298 1.00 46.84 83 LYS A O 1
ATOM 666 N N . GLU A 1 84 ? -15.204 10.319 1.968 1.00 41.06 84 GLU A N 1
ATOM 667 C CA . GLU A 1 84 ? -16.152 11.386 2.308 1.00 41.06 84 GLU A CA 1
ATOM 668 C C . GLU A 1 84 ? -15.844 12.620 1.453 1.00 41.06 84 GLU A C 1
ATOM 670 O O . GLU A 1 84 ? -14.642 12.877 1.196 1.00 41.06 84 GLU A O 1
#

Mean predicted aligned error: 7.54 Å

pLDDT: mean 77.0, std 12.65, range [41.06, 91.38]

Solvent-accessible surface area (backbone atoms only — not comparable to full-atom values): 4710 Å² total; per-residue (Å²): 128,65,44,90,53,31,38,37,40,34,35,65,69,72,74,42,35,36,37,31,39,17,93,80,51,49,73,39,84,48,51,70,70,57,50,52,43,33,44,77,67,58,33,36,42,83,70,49,71,46,77,50,101,85,45,37,37,41,34,25,31,56,31,87,86,22,39,67,52,49,59,53,31,74,76,35,64,70,60,67,73,60,76,129

Foldseek 3Di:
DFQPDWKWKQWPLVQWIWIATPPVRPIDTDHPVLVVLCVVVLQWDWDDWDDDPSTTMTMIHGDPVNSVVVVVCVVPVVSSVDDD

Radius of gyration: 12.48 Å; Cα contacts (8 Å, |Δi|>4): 143; chains: 1; bounding box: 36×23×32 Å

Sequence (84 aa):
MYGKNAEVVIDISKEECHLFLGINRTQISLSYDEVDCLINNEIIELDSGSNEEGHETQVYRLTENSQERIKAIIKNKKVLLSKE

Nearest PDB structures (foldseek):
  5x11-assembly2_E  TM=7.329E-01  e=3.733E-01  Bacillus spizizenii str. W23
  1v5i-assembly1_B  TM=4.148E-01  e=1.691E-01  Pleurotus ostreatus
  7lrh-assembly1_A  TM=6.912E-01  e=1.820E+00  Brucella abortus
  1wpl-assembly1_K  TM=4.407E-01  e=9.896E-01  Rattus norvegicus
  8ryd-assembly1_B  TM=3.765E-01  e=4.539E+00  Pseudomonas aeruginosa

Secondary structure (DSSP, 8-state):
--STTEEEEEETTTTEEEEEETTTTEEEEE-HHHHHHHHHTTSEEEEEEEEETTEEEEEEEE-GGGTTHHHHHHH-GGGGG---